Protein AF-A0A4V6A5L9-F1 (afdb_monomer_lite)

Radius of gyration: 19.54 Å; chains: 1; bounding box: 40×22×73 Å

Organism: Populus alba (NCBI:txid43335)

Foldseek 3Di:
DDDDDDDDDDDDPPPPDPVVVVLVVVQVVLLVQLVVCVVVVVLVVLVVSVVVCVVVVRDDALRSQLSNLVSCLVVVVLVVLVVVVVVCVVPCSCVNPSNVVSNVVSCVSVVNPVVPD

InterPro domains:
  IPR011990 Tetratricopeptide-like helical domain superfamily [G3DSA:1.25.40.10] (25-117)
  IPR046960 Pentatricope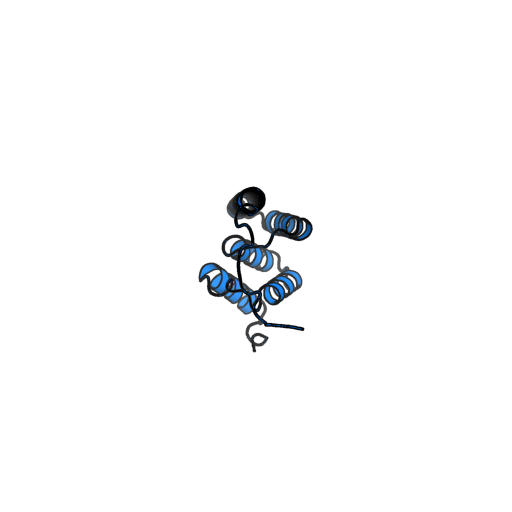ptide repeat-containing protein At4g14850-like, plant [PTHR47926] (28-116)

Secondary structure (DSSP, 8-state):
------------GGGSHHHHHHHHHHHHHHHHHHHHHHHTT-HHHHHHHHHHHHHTT----TTTHHHHHHHHHHHT-HHHHHHHHHHHTTSTTTTSHHHHHHHHHHHHHHTTTTT--

Sequence (117 aa):
MDVLSLKTQSEDPSLAPEQTNIKTDRKRNWNAIMKSHAKLKNDHAILSKYTQMESLGIAQDKTTLPLIFKACTRLNAVERGKKIRSGIEGANLIEDVRVGTALVVFCCKYGLLEEAN

Structure (mmCIF, N/CA/C/O backbone):
data_AF-A0A4V6A5L9-F1
#
_entry.id   AF-A0A4V6A5L9-F1
#
loop_
_atom_site.group_PDB
_atom_site.id
_atom_site.type_symbol
_atom_site.label_atom_id
_atom_site.label_alt_id
_atom_site.label_comp_id
_atom_site.label_asym_id
_atom_site.label_entity_id
_atom_site.label_seq_id
_atom_site.pdbx_PDB_ins_code
_atom_site.Cartn_x
_atom_site.Cartn_y
_atom_site.Cartn_z
_atom_site.occupancy
_atom_site.B_iso_or_equiv
_atom_site.auth_seq_id
_atom_site.auth_comp_id
_atom_site.auth_asym_id
_atom_site.auth_atom_id
_atom_site.pdbx_PDB_model_num
ATOM 1 N N . MET A 1 1 ? 10.158 5.632 -60.49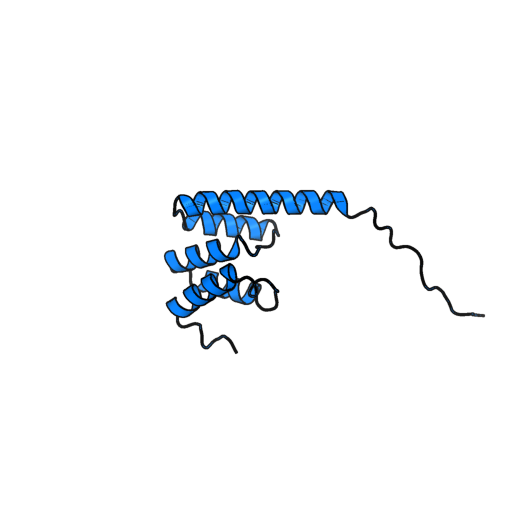8 1.00 36.06 1 MET A N 1
ATOM 2 C CA . MET A 1 1 ? 8.704 5.562 -60.264 1.00 36.06 1 MET A CA 1
ATOM 3 C C . MET A 1 1 ? 8.415 4.214 -59.640 1.00 36.06 1 MET A C 1
ATOM 5 O O . MET A 1 1 ? 8.977 3.221 -60.081 1.00 36.06 1 MET A O 1
ATOM 9 N N . ASP A 1 2 ? 7.675 4.267 -58.544 1.00 41.84 2 ASP A N 1
ATOM 10 C CA . ASP A 1 2 ? 7.599 3.334 -57.423 1.00 41.84 2 ASP A CA 1
ATOM 11 C C . ASP A 1 2 ? 7.133 1.905 -57.708 1.00 41.84 2 ASP A C 1
ATOM 13 O O . ASP A 1 2 ? 6.240 1.671 -58.518 1.00 41.84 2 ASP A O 1
ATOM 17 N N . VAL A 1 3 ? 7.635 0.980 -56.882 1.00 32.91 3 VAL A N 1
ATOM 18 C CA . VAL A 1 3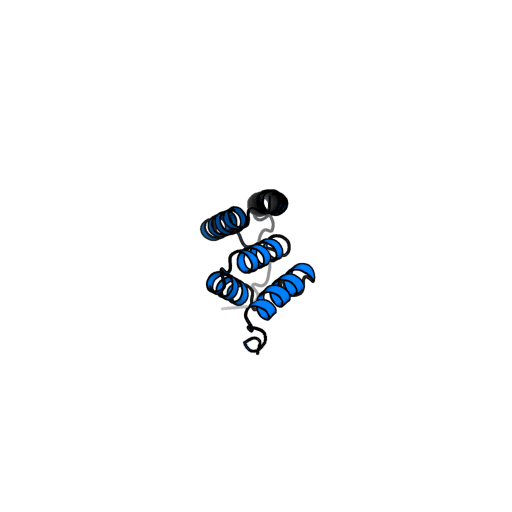 ? 6.862 -0.170 -56.400 1.00 32.91 3 VAL A CA 1
ATOM 19 C C . VAL A 1 3 ? 7.033 -0.312 -54.884 1.00 32.91 3 VAL A C 1
ATOM 21 O O . VAL A 1 3 ? 8.128 -0.4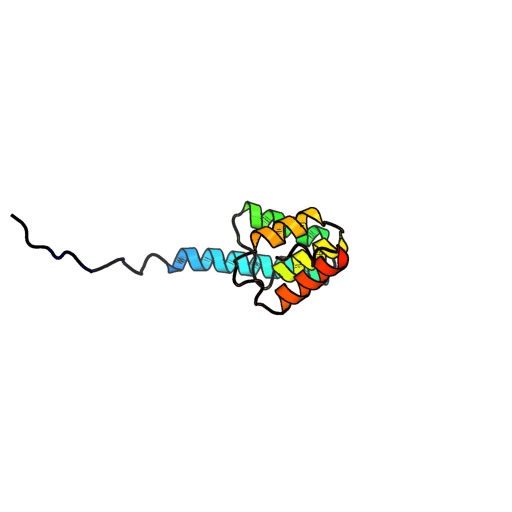71 -54.353 1.00 32.91 3 VAL A O 1
ATOM 24 N N . LEU A 1 4 ? 5.897 -0.220 -54.201 1.00 41.84 4 LEU A N 1
ATOM 25 C CA . LEU A 1 4 ? 5.655 -0.493 -52.789 1.00 41.84 4 LEU A CA 1
ATOM 26 C C . LEU A 1 4 ? 6.208 -1.860 -52.344 1.00 41.84 4 LEU A C 1
ATOM 28 O O . LEU A 1 4 ? 5.795 -2.882 -52.888 1.00 41.84 4 LEU A O 1
ATOM 32 N N . SER A 1 5 ? 7.042 -1.885 -51.298 1.00 40.16 5 SER A N 1
ATOM 33 C CA . SER A 1 5 ? 7.001 -2.851 -50.173 1.00 40.16 5 SER A CA 1
ATOM 34 C C . SER A 1 5 ? 8.284 -2.774 -49.344 1.00 40.16 5 SER A C 1
ATOM 36 O O . SER A 1 5 ? 9.183 -3.596 -49.480 1.00 40.16 5 SER A O 1
ATOM 38 N N . LEU A 1 6 ? 8.357 -1.811 -48.428 1.00 33.25 6 LEU A N 1
ATOM 39 C CA . LEU A 1 6 ? 9.228 -1.935 -47.261 1.00 33.25 6 LEU A CA 1
ATOM 40 C C . LEU A 1 6 ? 8.351 -2.342 -46.084 1.00 33.25 6 LEU A C 1
ATOM 42 O O . LEU A 1 6 ? 7.818 -1.509 -45.355 1.00 33.25 6 LEU A O 1
ATOM 46 N N . LYS A 1 7 ? 8.177 -3.655 -45.927 1.00 40.09 7 LYS A N 1
ATOM 47 C CA . LYS A 1 7 ? 7.813 -4.241 -44.643 1.00 40.09 7 LYS A CA 1
ATOM 48 C C . LYS A 1 7 ? 8.909 -5.220 -44.233 1.00 40.09 7 LYS A C 1
ATOM 50 O O . LYS A 1 7 ? 9.214 -6.154 -44.968 1.00 40.09 7 LYS A O 1
ATOM 55 N N . THR A 1 8 ? 9.392 -4.973 -43.014 1.00 41.50 8 THR A N 1
ATOM 56 C CA . THR A 1 8 ? 10.036 -5.883 -42.048 1.00 41.50 8 THR A CA 1
ATOM 57 C C . THR A 1 8 ? 11.454 -6.393 -42.313 1.00 41.50 8 THR A C 1
ATOM 59 O O . THR A 1 8 ? 11.666 -7.230 -43.176 1.00 41.50 8 THR A O 1
ATOM 62 N N . GLN A 1 9 ? 12.396 -5.882 -41.503 1.00 35.62 9 GLN A N 1
ATOM 63 C CA . GLN A 1 9 ? 13.313 -6.551 -40.544 1.00 35.62 9 GLN A CA 1
ATOM 64 C C . GLN A 1 9 ? 14.339 -5.452 -40.156 1.00 35.62 9 GLN A C 1
ATOM 66 O O . GLN A 1 9 ? 14.880 -4.821 -41.051 1.00 35.62 9 GLN A O 1
ATOM 71 N N . SER A 1 10 ? 14.654 -5.060 -38.923 1.00 36.84 10 SER A N 1
ATOM 72 C CA . SER A 1 10 ? 14.702 -5.727 -37.624 1.00 36.84 10 SER A CA 1
ATOM 73 C C . SER A 1 10 ? 14.823 -4.644 -36.533 1.00 36.84 10 SER A C 1
ATOM 75 O O . SER A 1 10 ? 15.823 -3.926 -36.502 1.00 36.84 10 SER A O 1
ATOM 77 N N . GLU A 1 11 ? 13.849 -4.513 -35.631 1.00 42.12 11 GLU A N 1
ATOM 78 C CA . GLU A 1 11 ? 14.128 -3.885 -34.333 1.00 42.12 11 GLU A CA 1
ATOM 79 C C . GLU A 1 11 ? 14.950 -4.894 -33.528 1.00 42.12 11 GLU A C 1
ATOM 81 O O . GLU A 1 11 ? 14.502 -6.012 -33.280 1.00 42.12 11 GLU A O 1
ATOM 86 N N . ASP A 1 12 ? 16.193 -4.529 -33.227 1.00 39.66 12 ASP A N 1
ATOM 87 C CA . ASP A 1 12 ? 17.167 -5.368 -32.536 1.00 39.66 12 ASP A CA 1
ATOM 88 C C . ASP A 1 12 ? 16.713 -5.633 -31.080 1.00 39.66 12 ASP A C 1
ATOM 90 O O . ASP A 1 12 ? 16.629 -4.694 -30.280 1.00 39.66 12 ASP A O 1
ATOM 94 N N . PRO A 1 13 ? 16.410 -6.888 -30.693 1.00 48.22 13 PRO A N 1
ATOM 95 C CA . PRO A 1 13 ? 15.925 -7.222 -29.354 1.00 48.22 13 PRO A CA 1
ATOM 96 C C . PRO A 1 13 ? 17.015 -7.201 -28.261 1.00 48.22 13 PRO A C 1
ATOM 98 O O . PRO A 1 13 ? 16.750 -7.607 -27.127 1.00 48.22 13 PRO A O 1
ATOM 101 N N . SER A 1 14 ? 18.235 -6.731 -28.547 1.00 47.09 14 SER A N 1
ATOM 102 C CA . SER A 1 14 ? 19.364 -6.786 -27.605 1.00 47.09 14 SER A CA 1
ATOM 103 C C . SER A 1 14 ? 19.477 -5.622 -26.604 1.00 47.09 14 SER A C 1
ATOM 105 O O . SER A 1 14 ? 20.218 -5.747 -25.630 1.00 47.09 14 SER A O 1
ATOM 107 N N . LEU A 1 15 ? 18.719 -4.522 -26.739 1.00 46.78 15 LEU A N 1
ATOM 108 C CA . LEU A 1 15 ? 18.855 -3.352 -25.841 1.00 46.78 15 LEU A CA 1
ATOM 109 C C . LEU A 1 15 ? 18.095 -3.443 -24.495 1.00 46.78 15 LEU A C 1
ATOM 111 O O . LEU A 1 15 ? 18.110 -2.495 -23.707 1.00 46.78 15 LEU A O 1
ATOM 115 N N . ALA A 1 16 ? 17.417 -4.558 -24.209 1.00 50.88 16 ALA A N 1
ATOM 116 C CA . ALA A 1 16 ? 16.491 -4.673 -23.078 1.00 50.88 16 ALA A CA 1
ATOM 117 C C . ALA A 1 16 ? 17.039 -5.201 -21.724 1.00 50.88 16 ALA A C 1
ATOM 119 O O . ALA A 1 16 ? 16.465 -4.808 -20.709 1.00 50.88 16 ALA A O 1
ATOM 120 N N . PRO A 1 17 ? 18.088 -6.045 -21.604 1.00 48.28 17 PRO A N 1
ATOM 121 C CA . PRO A 1 17 ? 18.285 -6.812 -20.365 1.00 48.28 17 PRO A CA 1
ATOM 122 C C . PRO A 1 17 ? 18.891 -6.023 -19.189 1.00 48.28 17 PRO A C 1
ATOM 124 O O . PRO A 1 17 ? 18.566 -6.298 -18.031 1.00 48.28 17 PRO A O 1
ATOM 127 N N . GLU A 1 18 ? 19.739 -5.022 -19.436 1.00 43.25 18 GLU A N 1
ATOM 128 C CA . GLU A 1 18 ? 20.502 -4.374 -18.355 1.00 43.25 18 GLU A CA 1
ATOM 129 C C . GLU A 1 18 ? 19.663 -3.350 -17.566 1.00 43.25 18 GLU A C 1
ATOM 131 O O . GLU A 1 18 ? 19.664 -3.325 -16.331 1.00 43.25 18 GLU A O 1
ATOM 136 N N . GLN A 1 19 ? 18.835 -2.562 -18.260 1.00 48.09 19 GLN A N 1
ATOM 137 C CA . GLN A 1 19 ? 17.955 -1.574 -17.623 1.00 48.09 19 GLN A CA 1
ATOM 138 C C . GLN A 1 19 ? 16.767 -2.222 -16.893 1.00 48.09 19 GLN A C 1
ATOM 140 O O . GLN A 1 19 ? 16.310 -1.705 -15.863 1.00 48.09 19 GLN A O 1
ATOM 145 N N . THR A 1 20 ? 16.265 -3.359 -17.393 1.00 56.19 20 THR A N 1
ATOM 146 C CA . THR A 1 20 ? 15.179 -4.114 -16.750 1.00 56.19 20 THR A CA 1
ATOM 147 C C . THR A 1 20 ? 15.629 -4.756 -15.448 1.00 56.19 20 THR A C 1
ATOM 149 O O . THR A 1 20 ? 14.858 -4.758 -14.484 1.00 56.19 20 THR A O 1
ATOM 152 N N . ASN A 1 21 ? 16.874 -5.239 -15.378 1.00 60.47 21 ASN A N 1
ATOM 153 C CA . ASN A 1 21 ? 17.400 -5.880 -14.176 1.00 60.47 21 ASN A CA 1
ATOM 154 C C . ASN A 1 21 ? 17.578 -4.854 -13.044 1.00 60.47 21 ASN A C 1
ATOM 156 O O . ASN A 1 21 ? 17.021 -5.019 -11.962 1.00 60.47 21 ASN A O 1
ATOM 160 N N . ILE A 1 22 ? 18.177 -3.693 -13.343 1.00 65.00 22 ILE A N 1
ATOM 161 C CA . ILE A 1 22 ? 18.384 -2.612 -12.363 1.00 65.00 22 ILE A CA 1
ATOM 162 C C . ILE A 1 22 ? 17.057 -2.059 -11.811 1.00 65.00 22 ILE A C 1
ATOM 164 O O . ILE A 1 22 ? 16.943 -1.746 -10.622 1.00 65.00 22 ILE A O 1
ATOM 168 N N . LYS A 1 23 ? 16.026 -1.885 -12.651 1.00 65.50 23 LYS A N 1
ATOM 169 C CA . LYS A 1 23 ? 14.702 -1.425 -12.182 1.00 65.50 23 LYS A CA 1
ATOM 170 C C . LYS A 1 23 ? 14.005 -2.489 -11.327 1.00 65.50 23 LYS A C 1
ATOM 172 O O . LYS A 1 23 ? 13.403 -2.148 -10.307 1.00 65.50 23 LYS A O 1
ATOM 177 N N . THR A 1 24 ? 14.119 -3.759 -11.708 1.00 70.19 24 THR A N 1
ATOM 178 C CA . THR A 1 24 ? 13.519 -4.890 -10.985 1.00 70.19 24 THR A CA 1
ATOM 179 C C . THR A 1 24 ? 14.185 -5.112 -9.626 1.00 70.19 24 THR A C 1
ATOM 181 O O . THR A 1 24 ? 13.483 -5.274 -8.626 1.00 70.19 24 THR A O 1
ATOM 184 N N . ASP A 1 25 ? 15.513 -5.019 -9.550 1.00 75.75 25 ASP A N 1
ATOM 185 C CA . ASP A 1 25 ? 16.264 -5.134 -8.297 1.00 75.75 25 ASP A CA 1
ATOM 186 C C . ASP A 1 25 ? 15.949 -3.982 -7.344 1.00 75.75 25 ASP A C 1
ATOM 188 O O . ASP A 1 25 ? 15.662 -4.201 -6.164 1.00 75.75 25 ASP A O 1
ATOM 192 N N . ARG A 1 26 ? 15.880 -2.747 -7.865 1.00 79.31 26 ARG A N 1
ATOM 193 C CA . ARG A 1 26 ? 15.443 -1.590 -7.071 1.00 79.31 26 ARG A CA 1
ATOM 194 C C . ARG A 1 26 ? 14.048 -1.810 -6.494 1.00 79.31 26 ARG A C 1
ATOM 196 O O . ARG A 1 26 ? 13.847 -1.607 -5.299 1.00 79.31 26 ARG A O 1
ATOM 203 N N . LYS A 1 27 ? 13.099 -2.276 -7.305 1.00 81.06 27 LYS A N 1
ATOM 204 C CA . LYS A 1 27 ? 11.727 -2.572 -6.869 1.00 81.06 27 LYS A CA 1
ATOM 205 C C . LYS A 1 27 ? 11.677 -3.659 -5.790 1.00 81.06 27 LYS A C 1
ATOM 207 O O . LYS A 1 27 ? 11.030 -3.472 -4.763 1.00 81.06 27 LYS A O 1
ATOM 212 N N . ARG A 1 28 ? 12.421 -4.758 -5.956 1.00 82.56 28 ARG A N 1
ATOM 213 C CA . ARG A 1 28 ? 12.519 -5.827 -4.945 1.00 82.56 28 ARG A CA 1
ATOM 214 C C . ARG A 1 28 ? 13.067 -5.303 -3.612 1.00 82.56 28 ARG A C 1
ATOM 216 O O . ARG A 1 28 ? 12.535 -5.664 -2.560 1.00 82.56 28 ARG A O 1
ATOM 223 N N . ASN A 1 29 ? 14.065 -4.421 -3.654 1.00 88.12 29 ASN A N 1
ATOM 224 C CA . ASN A 1 29 ? 14.642 -3.802 -2.459 1.00 88.12 29 ASN A CA 1
ATOM 225 C C . ASN A 1 29 ? 13.619 -2.931 -1.718 1.00 88.12 29 ASN A C 1
ATOM 227 O O . ASN A 1 29 ? 13.467 -3.063 -0.503 1.00 88.12 29 ASN A O 1
ATOM 231 N N . TRP A 1 30 ? 12.848 -2.112 -2.436 1.00 90.38 30 TRP A N 1
ATOM 232 C CA . TRP A 1 30 ? 11.763 -1.327 -1.839 1.00 90.38 30 TRP A CA 1
ATOM 233 C C . TRP A 1 30 ? 10.712 -2.199 -1.158 1.00 90.38 30 TRP A C 1
ATOM 235 O O . TRP A 1 30 ? 10.324 -1.928 -0.021 1.00 90.38 30 TRP A O 1
ATOM 245 N N . ASN A 1 31 ? 10.317 -3.297 -1.801 1.00 90.56 31 ASN A N 1
ATOM 246 C CA . ASN A 1 31 ? 9.346 -4.229 -1.236 1.00 90.56 31 ASN A CA 1
ATOM 247 C C . ASN A 1 31 ? 9.865 -4.840 0.073 1.00 90.56 31 ASN A C 1
ATOM 249 O O . ASN A 1 31 ? 9.102 -4.995 1.027 1.00 90.56 31 ASN A O 1
ATOM 253 N N . ALA A 1 32 ? 11.158 -5.173 0.143 1.00 91.75 32 ALA A N 1
ATOM 254 C CA . ALA A 1 32 ? 11.784 -5.683 1.360 1.00 91.75 32 ALA A CA 1
ATOM 255 C C . ALA A 1 32 ? 11.798 -4.632 2.485 1.00 91.75 32 ALA A C 1
ATOM 257 O O . ALA A 1 32 ? 11.399 -4.942 3.610 1.00 91.75 32 ALA A O 1
ATOM 258 N N . ILE A 1 33 ? 12.173 -3.386 2.173 1.00 92.38 33 ILE A N 1
ATOM 259 C CA . ILE A 1 33 ? 12.192 -2.266 3.127 1.00 92.38 33 ILE A CA 1
ATOM 260 C C . ILE A 1 33 ? 10.782 -1.974 3.660 1.00 92.38 33 ILE A C 1
ATOM 262 O O . ILE A 1 33 ? 10.575 -1.858 4.865 1.00 92.38 33 ILE A O 1
ATOM 266 N N . MET A 1 34 ? 9.771 -1.900 2.794 1.00 92.69 34 MET A N 1
ATOM 267 C CA . MET A 1 34 ? 8.398 -1.634 3.239 1.00 92.69 34 MET A CA 1
ATOM 268 C C . MET A 1 34 ? 7.842 -2.781 4.087 1.00 92.69 34 MET A C 1
ATOM 270 O O . MET A 1 34 ? 7.167 -2.539 5.089 1.00 92.69 34 MET A O 1
ATOM 274 N N . LYS A 1 35 ? 8.157 -4.037 3.739 1.00 92.69 35 LYS A N 1
ATOM 275 C CA . LYS A 1 35 ? 7.773 -5.204 4.546 1.00 92.6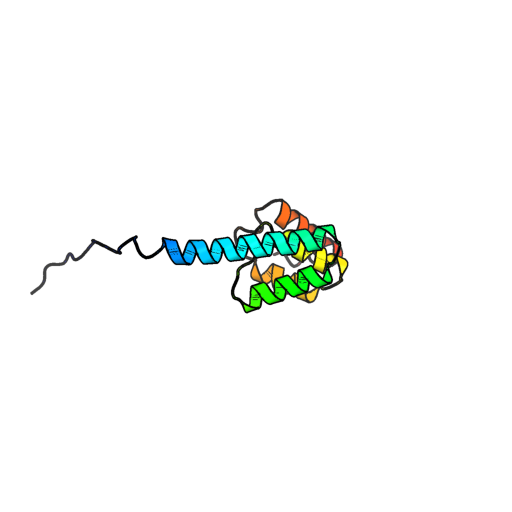9 35 LYS A CA 1
ATOM 276 C C . LYS A 1 35 ? 8.438 -5.200 5.921 1.00 92.69 35 LYS A C 1
ATOM 278 O O . LYS A 1 35 ? 7.786 -5.597 6.886 1.00 92.69 35 LYS A O 1
ATOM 283 N N . SER A 1 36 ? 9.697 -4.770 6.040 1.00 95.38 36 SER A N 1
ATOM 284 C CA . SER A 1 36 ? 10.363 -4.684 7.347 1.00 95.38 36 SER A CA 1
ATOM 285 C C . SER A 1 36 ? 9.680 -3.644 8.241 1.00 95.38 36 SER A C 1
ATOM 287 O O . SER A 1 36 ? 9.322 -3.961 9.374 1.00 95.38 36 SER A O 1
ATOM 289 N N . HIS A 1 37 ? 9.363 -2.460 7.709 1.00 95.19 37 HIS A N 1
ATOM 290 C CA . HIS A 1 37 ? 8.604 -1.444 8.442 1.00 95.19 37 HIS A CA 1
ATOM 291 C C . HIS A 1 37 ? 7.187 -1.905 8.805 1.00 95.19 37 HIS A C 1
ATOM 293 O O . HIS A 1 37 ? 6.723 -1.625 9.910 1.00 95.19 37 HIS A O 1
ATOM 299 N N . ALA A 1 38 ? 6.522 -2.674 7.937 1.00 92.38 38 ALA A N 1
ATOM 300 C CA . ALA A 1 38 ? 5.211 -3.251 8.230 1.00 92.38 38 ALA A CA 1
ATOM 301 C C . ALA A 1 38 ? 5.241 -4.229 9.413 1.00 92.38 38 ALA A C 1
ATOM 303 O O . ALA A 1 38 ? 4.338 -4.195 10.251 1.00 92.38 38 ALA A O 1
ATOM 304 N N . LYS A 1 39 ? 6.291 -5.056 9.532 1.00 94.00 39 LYS A N 1
ATOM 305 C CA . LYS A 1 39 ? 6.491 -5.936 10.700 1.00 94.00 39 LYS A CA 1
ATOM 306 C C . LYS A 1 39 ? 6.660 -5.137 11.993 1.00 94.00 39 LYS A C 1
ATOM 308 O O . LYS A 1 39 ? 6.151 -5.544 13.031 1.00 94.00 39 LYS A O 1
ATOM 313 N N . LEU A 1 40 ? 7.317 -3.983 11.906 1.00 94.75 40 LEU A N 1
ATOM 314 C CA . LEU A 1 40 ? 7.520 -3.058 13.023 1.00 94.75 40 LEU A CA 1
ATOM 315 C C . LEU A 1 40 ? 6.322 -2.123 13.271 1.00 94.75 40 LEU A C 1
ATOM 317 O O . LEU A 1 40 ? 6.411 -1.250 14.127 1.00 94.75 40 LEU A O 1
ATOM 321 N N . LYS A 1 41 ? 5.216 -2.274 12.521 1.00 93.38 41 LYS A N 1
ATOM 322 C CA . LYS A 1 41 ? 4.039 -1.383 12.556 1.00 93.38 41 LYS A CA 1
ATOM 323 C C . LYS A 1 41 ? 4.399 0.104 12.393 1.00 93.38 41 LYS A C 1
ATOM 325 O O . LYS A 1 41 ? 3.719 0.978 12.920 1.00 93.38 41 LYS A O 1
ATOM 330 N N . ASN A 1 42 ? 5.472 0.399 11.660 1.00 96.06 42 ASN A N 1
ATOM 331 C CA . ASN A 1 42 ? 5.923 1.765 11.426 1.00 96.06 42 ASN A CA 1
ATOM 332 C C . ASN A 1 42 ? 5.259 2.332 10.164 1.00 96.06 42 ASN A C 1
ATOM 334 O O . ASN A 1 42 ? 5.878 2.435 9.104 1.00 96.06 42 ASN A O 1
ATOM 338 N N . ASP A 1 43 ? 3.976 2.672 10.283 1.00 96.25 43 ASP A N 1
ATOM 339 C CA . ASP A 1 43 ? 3.156 3.132 9.159 1.00 96.25 43 ASP A CA 1
ATOM 340 C C . ASP A 1 43 ? 3.672 4.461 8.563 1.00 96.25 43 ASP A C 1
ATOM 342 O O . ASP A 1 43 ? 3.615 4.663 7.349 1.00 96.25 43 ASP A O 1
ATOM 346 N N . HIS A 1 44 ? 4.269 5.340 9.381 1.00 96.50 44 HIS A N 1
ATOM 347 C CA . HIS A 1 44 ? 4.877 6.591 8.907 1.00 96.50 44 HIS A CA 1
ATOM 348 C C . HIS A 1 44 ? 6.068 6.325 7.983 1.00 96.50 44 HIS A C 1
ATOM 350 O O . HIS A 1 44 ? 6.177 6.929 6.914 1.00 96.50 44 HIS A O 1
ATOM 356 N N . ALA A 1 45 ? 6.941 5.384 8.357 1.00 95.75 45 ALA A N 1
ATOM 357 C CA . ALA A 1 45 ? 8.059 4.990 7.511 1.00 95.75 45 ALA A CA 1
ATOM 358 C C . ALA A 1 45 ? 7.581 4.355 6.200 1.00 95.75 45 ALA A C 1
ATOM 360 O O . ALA A 1 45 ? 8.167 4.627 5.157 1.00 95.75 45 ALA A O 1
ATOM 361 N N . ILE A 1 46 ? 6.493 3.577 6.214 1.00 96.12 46 ILE A N 1
ATOM 362 C CA . ILE A 1 46 ? 5.903 3.018 4.987 1.00 96.12 46 ILE A CA 1
ATOM 363 C C . ILE A 1 46 ? 5.503 4.142 4.022 1.00 96.12 46 ILE A C 1
ATOM 365 O O . ILE A 1 46 ? 5.897 4.104 2.857 1.00 96.12 46 ILE A O 1
ATOM 369 N N . LEU A 1 47 ? 4.782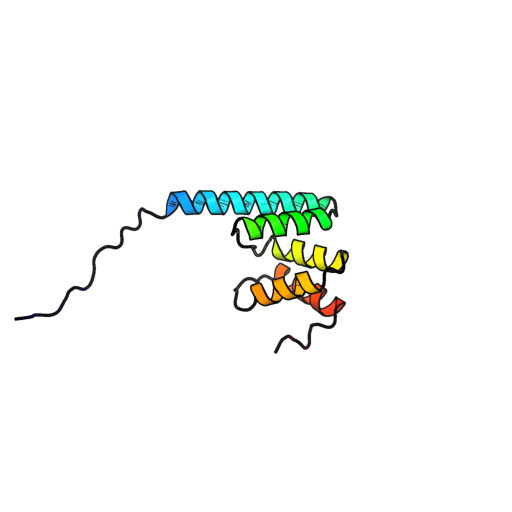 5.168 4.490 1.00 95.44 47 LEU A N 1
ATOM 370 C CA . LEU A 1 47 ? 4.373 6.291 3.633 1.00 95.44 47 LEU A CA 1
ATOM 371 C C . LEU A 1 47 ? 5.554 7.170 3.194 1.00 95.44 47 LEU A C 1
ATOM 373 O O . LEU A 1 47 ? 5.582 7.653 2.060 1.00 95.44 47 LEU A O 1
ATOM 377 N N . SER A 1 48 ? 6.556 7.350 4.057 1.00 95.50 48 SER A N 1
ATOM 378 C CA . SER A 1 48 ? 7.802 8.041 3.704 1.00 95.50 48 SER A CA 1
ATOM 379 C C . SER A 1 48 ? 8.548 7.307 2.585 1.00 95.50 48 SER A C 1
ATOM 381 O O . SER A 1 48 ? 8.917 7.914 1.580 1.00 95.50 48 SER A O 1
ATOM 383 N N . LYS A 1 49 ? 8.698 5.982 2.701 1.00 94.44 49 LYS A N 1
ATOM 384 C CA . LYS A 1 49 ? 9.364 5.155 1.687 1.00 94.44 49 LYS A CA 1
ATOM 385 C C . LYS A 1 49 ? 8.576 5.089 0.388 1.00 94.44 49 LYS A C 1
ATOM 387 O O . LYS A 1 49 ? 9.183 5.178 -0.671 1.00 94.44 49 LYS A O 1
ATOM 392 N N . TYR A 1 50 ? 7.249 5.047 0.459 1.00 93.38 50 TYR A N 1
ATOM 393 C CA . TYR A 1 50 ? 6.400 5.205 -0.719 1.00 93.38 50 TYR A CA 1
ATOM 394 C C . TYR A 1 50 ? 6.655 6.538 -1.442 1.00 93.38 50 TYR A C 1
ATOM 396 O O . TYR A 1 50 ? 6.897 6.545 -2.642 1.00 93.38 50 TYR A O 1
ATOM 404 N N . THR A 1 51 ? 6.716 7.650 -0.704 1.00 93.12 51 THR A N 1
ATOM 405 C CA . THR A 1 51 ? 7.002 8.977 -1.285 1.00 93.12 51 THR A CA 1
ATOM 406 C C . THR A 1 51 ? 8.370 9.003 -1.977 1.00 93.12 51 THR A C 1
ATOM 408 O O . THR A 1 51 ? 8.532 9.601 -3.036 1.00 93.12 51 THR A O 1
ATOM 411 N N . GLN A 1 52 ? 9.359 8.318 -1.394 1.00 92.62 52 GLN A N 1
ATOM 412 C CA . GLN A 1 52 ? 10.690 8.175 -1.980 1.00 92.62 52 GLN A CA 1
ATOM 413 C C . GLN A 1 52 ? 10.688 7.283 -3.235 1.00 92.62 52 GLN A C 1
ATOM 415 O O . GLN A 1 52 ? 11.443 7.540 -4.166 1.00 92.62 52 GLN A O 1
ATOM 420 N N . MET A 1 53 ? 9.845 6.248 -3.295 1.00 90.19 53 MET A N 1
ATOM 421 C CA . MET A 1 53 ? 9.657 5.463 -4.522 1.00 90.19 53 MET A CA 1
ATOM 422 C C . MET A 1 53 ? 9.055 6.314 -5.639 1.00 90.19 53 MET A C 1
ATOM 424 O O . MET A 1 53 ? 9.561 6.282 -6.760 1.00 90.19 53 MET A O 1
ATOM 428 N N . GLU A 1 54 ? 8.014 7.092 -5.325 1.00 89.31 54 GLU A N 1
ATOM 429 C CA . GLU A 1 54 ? 7.360 7.988 -6.284 1.00 89.31 54 GLU A CA 1
ATOM 430 C C . GLU A 1 54 ? 8.340 9.021 -6.849 1.00 89.31 54 GLU A C 1
ATOM 432 O O . GLU A 1 54 ? 8.407 9.192 -8.064 1.00 89.31 54 GLU A O 1
ATOM 437 N N . SER A 1 55 ? 9.153 9.662 -5.999 1.00 90.50 55 SER A N 1
ATOM 438 C CA . SER A 1 55 ? 10.121 10.674 -6.450 1.00 90.50 55 SER A CA 1
ATOM 439 C C . SER A 1 55 ? 11.234 10.106 -7.335 1.00 90.50 55 SER A C 1
ATOM 441 O O . SER A 1 55 ? 11.812 10.830 -8.141 1.00 90.50 55 SER A O 1
ATOM 443 N N . LEU A 1 56 ? 11.519 8.808 -7.216 1.00 88.56 56 LEU A N 1
ATOM 444 C CA . LEU A 1 56 ? 12.475 8.088 -8.058 1.00 88.56 56 LEU A CA 1
ATOM 445 C C . LEU A 1 56 ? 11.837 7.508 -9.334 1.00 88.56 56 LEU A C 1
ATOM 447 O O . LEU A 1 56 ? 12.514 6.796 -10.079 1.00 88.56 56 LEU A O 1
ATOM 451 N N . GLY A 1 57 ? 10.545 7.759 -9.577 1.00 87.56 57 GLY A N 1
ATOM 452 C CA . GLY A 1 57 ? 9.808 7.204 -10.715 1.00 87.56 57 GLY A CA 1
ATOM 453 C C . GLY A 1 57 ? 9.637 5.683 -10.648 1.00 87.56 57 GLY A C 1
ATOM 454 O O . GLY A 1 57 ? 9.470 5.024 -11.676 1.00 87.56 57 GLY A O 1
ATOM 455 N N . ILE A 1 58 ? 9.725 5.093 -9.453 1.00 86.94 58 ILE A N 1
ATOM 456 C CA . ILE A 1 58 ? 9.598 3.649 -9.255 1.00 86.94 58 ILE A CA 1
ATOM 457 C C . ILE A 1 58 ? 8.130 3.324 -8.989 1.00 86.94 58 ILE A C 1
ATOM 459 O O . ILE A 1 58 ? 7.587 3.640 -7.932 1.00 86.94 58 ILE A O 1
ATOM 463 N N . ALA A 1 59 ? 7.497 2.646 -9.945 1.00 85.25 59 ALA A N 1
ATOM 464 C CA . ALA A 1 59 ? 6.101 2.248 -9.831 1.00 85.25 59 ALA A CA 1
ATOM 465 C C . ALA A 1 59 ? 5.876 1.222 -8.708 1.00 85.25 59 ALA A C 1
ATOM 467 O O . ALA A 1 59 ? 6.599 0.226 -8.576 1.00 85.25 59 ALA A O 1
ATOM 468 N N . GLN A 1 60 ? 4.809 1.449 -7.947 1.00 87.69 60 GLN A N 1
ATOM 469 C CA . GLN A 1 60 ? 4.272 0.510 -6.968 1.00 87.69 60 GLN A CA 1
ATOM 470 C C . GLN A 1 60 ? 3.785 -0.800 -7.609 1.00 87.69 60 GLN A C 1
ATOM 472 O O . GLN A 1 60 ? 3.603 -0.902 -8.824 1.00 87.69 60 GLN A O 1
ATOM 477 N N . ASP A 1 61 ? 3.599 -1.835 -6.792 1.00 89.31 61 ASP A N 1
ATOM 478 C CA . ASP A 1 61 ? 3.133 -3.140 -7.246 1.00 89.31 61 ASP A CA 1
ATOM 479 C C . ASP A 1 61 ? 2.136 -3.795 -6.303 1.00 89.31 61 ASP A C 1
ATOM 481 O O . ASP A 1 61 ? 1.768 -3.268 -5.253 1.00 89.31 61 ASP A O 1
ATOM 485 N N . LYS A 1 62 ? 1.730 -5.003 -6.693 1.00 90.88 62 LYS A N 1
ATOM 486 C CA . LYS A 1 62 ? 0.791 -5.860 -5.973 1.00 90.88 62 LYS A CA 1
ATOM 487 C C . LYS A 1 62 ? 1.236 -6.198 -4.542 1.00 90.88 62 LYS A C 1
ATOM 489 O O . LYS A 1 62 ? 0.429 -6.645 -3.733 1.00 90.88 62 LYS A O 1
ATOM 494 N N . THR A 1 63 ? 2.511 -6.003 -4.206 1.00 90.69 63 THR A N 1
ATOM 495 C CA . THR A 1 63 ? 3.066 -6.253 -2.872 1.00 90.69 63 THR A CA 1
ATOM 496 C C . THR A 1 63 ? 3.240 -4.986 -2.038 1.00 90.69 63 THR A C 1
ATOM 498 O O . THR A 1 63 ? 3.108 -5.072 -0.817 1.00 90.69 63 THR A O 1
ATOM 501 N N . THR A 1 64 ? 3.495 -3.827 -2.653 1.00 92.75 64 THR A N 1
ATOM 502 C CA . THR A 1 64 ? 3.616 -2.548 -1.933 1.00 92.75 64 THR A CA 1
ATOM 503 C C . THR A 1 64 ? 2.265 -1.908 -1.664 1.00 92.75 64 THR A C 1
ATOM 505 O O . THR A 1 64 ? 2.038 -1.434 -0.552 1.00 92.75 64 THR A O 1
ATOM 508 N N . LEU A 1 65 ? 1.340 -1.961 -2.624 1.00 94.38 65 LEU A N 1
ATOM 509 C CA . LEU A 1 65 ? 0.011 -1.354 -2.516 1.00 94.38 65 LEU A CA 1
ATOM 510 C C . LEU A 1 65 ? -0.759 -1.763 -1.252 1.00 94.38 65 LEU A C 1
ATOM 512 O O . LEU A 1 65 ? -1.249 -0.874 -0.551 1.00 94.38 65 LEU A O 1
ATOM 516 N N . PRO A 1 66 ? -0.821 -3.055 -0.864 1.00 96.00 66 PRO A N 1
ATOM 517 C CA . PRO A 1 66 ? -1.517 -3.440 0.360 1.00 96.00 66 PRO A CA 1
ATOM 518 C C . PRO A 1 66 ? -0.890 -2.836 1.621 1.00 96.00 66 PRO A C 1
ATOM 520 O O . PRO A 1 66 ? -1.597 -2.570 2.590 1.00 96.00 66 PRO A O 1
ATOM 523 N N . LEU A 1 67 ? 0.432 -2.628 1.635 1.00 96.44 67 LEU A N 1
ATOM 524 C CA . LEU A 1 67 ? 1.126 -2.001 2.763 1.00 96.44 67 LEU A CA 1
ATOM 525 C C . LEU A 1 67 ? 0.798 -0.511 2.835 1.00 96.44 67 LEU A C 1
ATOM 527 O O . LEU A 1 67 ? 0.523 0.001 3.917 1.00 96.44 67 LEU A O 1
ATOM 531 N N . ILE A 1 68 ? 0.776 0.157 1.682 1.00 96.38 68 ILE A N 1
ATOM 532 C CA . ILE A 1 68 ? 0.482 1.586 1.579 1.00 96.38 68 ILE A CA 1
ATOM 533 C C . ILE A 1 68 ? -0.963 1.864 2.008 1.00 96.38 68 ILE A C 1
ATOM 535 O O . ILE A 1 68 ? -1.175 2.696 2.886 1.00 96.38 68 ILE A O 1
ATOM 539 N N . PHE A 1 69 ? -1.953 1.129 1.485 1.00 96.62 69 PHE A N 1
ATOM 540 C CA . PHE A 1 69 ? -3.357 1.320 1.876 1.00 96.62 69 PHE A CA 1
ATOM 541 C C . PHE A 1 69 ? -3.595 1.049 3.362 1.00 96.62 69 PHE A C 1
ATOM 543 O O . PHE A 1 69 ? -4.315 1.805 4.020 1.00 96.62 69 PHE A O 1
ATOM 550 N N . LYS A 1 70 ? -2.954 0.019 3.930 1.00 95.81 70 LYS A N 1
ATOM 551 C CA . LYS A 1 70 ? -3.012 -0.244 5.377 1.00 95.81 70 LYS A CA 1
ATOM 552 C C . LYS A 1 70 ? -2.423 0.912 6.185 1.00 95.81 70 LYS A C 1
ATOM 554 O O . LYS A 1 70 ? -3.050 1.330 7.156 1.00 95.81 70 LYS A O 1
ATOM 559 N N . ALA A 1 71 ? -1.273 1.448 5.778 1.00 96.69 71 ALA A N 1
ATOM 560 C CA . ALA A 1 71 ? -0.657 2.596 6.438 1.00 96.69 71 ALA A CA 1
ATOM 561 C C . ALA A 1 71 ? -1.542 3.851 6.337 1.00 96.69 71 ALA A C 1
ATOM 563 O O . ALA A 1 71 ? -1.790 4.497 7.353 1.00 96.69 71 ALA A O 1
ATOM 564 N N . CYS A 1 72 ? -2.108 4.147 5.159 1.00 97.00 72 CYS A N 1
ATOM 565 C CA . CYS A 1 72 ? -3.061 5.249 4.984 1.00 97.00 72 CYS A CA 1
ATOM 566 C C . CYS A 1 72 ? -4.281 5.099 5.901 1.00 97.00 72 CYS A C 1
ATOM 568 O O . CYS A 1 72 ? -4.668 6.048 6.577 1.00 97.00 72 CYS A O 1
ATOM 570 N N . THR A 1 73 ? -4.839 3.888 5.974 1.00 95.94 73 THR A N 1
ATOM 571 C CA . THR A 1 73 ? -5.972 3.555 6.848 1.00 95.94 73 THR A CA 1
ATOM 572 C C . THR A 1 73 ? -5.620 3.787 8.318 1.00 95.94 73 THR A C 1
ATOM 574 O O . THR A 1 73 ? -6.410 4.360 9.060 1.00 95.94 73 THR A O 1
ATOM 577 N N . ARG A 1 74 ? -4.442 3.356 8.779 1.00 95.56 74 ARG A N 1
ATOM 578 C CA . ARG A 1 74 ? -4.040 3.478 10.192 1.00 95.56 74 ARG A CA 1
ATOM 579 C C . ARG A 1 74 ? -3.683 4.901 10.601 1.00 95.56 74 ARG A C 1
ATOM 581 O O . ARG A 1 74 ? -3.984 5.291 11.722 1.00 95.56 74 ARG A O 1
ATOM 588 N N . LEU A 1 75 ? -3.095 5.669 9.690 1.00 96.44 75 LEU A N 1
ATOM 589 C CA . LEU A 1 75 ? -2.684 7.054 9.927 1.00 96.44 75 LEU A CA 1
ATOM 590 C C . LEU A 1 75 ? -3.764 8.086 9.588 1.00 96.44 75 LEU A C 1
ATOM 592 O O . LEU A 1 75 ? -3.511 9.280 9.695 1.00 96.44 75 LEU A O 1
ATOM 596 N N . ASN A 1 76 ? -4.951 7.649 9.160 1.00 95.69 76 ASN A N 1
ATOM 597 C CA . ASN A 1 76 ? -6.005 8.534 8.659 1.00 95.69 76 ASN A CA 1
ATOM 598 C C . ASN A 1 76 ? -5.546 9.457 7.514 1.00 95.69 76 ASN A C 1
ATOM 600 O O . ASN A 1 76 ? -6.032 10.574 7.366 1.00 95.69 76 ASN A O 1
ATOM 604 N N . ALA A 1 77 ? -4.643 8.970 6.661 1.00 95.31 77 ALA A N 1
ATOM 605 C CA . ALA A 1 77 ? -4.149 9.695 5.492 1.00 95.31 77 ALA A CA 1
ATOM 606 C C . ALA A 1 77 ? -5.086 9.500 4.282 1.00 95.31 77 ALA A C 1
ATOM 608 O O . ALA A 1 77 ? -4.703 8.905 3.271 1.00 95.31 77 ALA A O 1
ATOM 609 N N . VAL A 1 78 ? -6.331 9.972 4.407 1.00 95.44 78 VAL A N 1
ATOM 610 C CA . VAL A 1 78 ? -7.421 9.729 3.440 1.00 95.44 78 VAL A CA 1
ATOM 611 C C . VAL A 1 78 ? -7.094 10.284 2.057 1.00 95.44 78 VAL A C 1
ATOM 613 O O . VAL A 1 78 ? -7.089 9.530 1.089 1.00 95.44 78 VAL A O 1
ATOM 616 N N . GLU A 1 79 ? -6.720 11.561 1.972 1.00 94.44 79 GLU A N 1
ATOM 617 C CA . GLU A 1 79 ? -6.408 12.229 0.698 1.00 94.44 79 GLU A CA 1
ATOM 618 C C . GLU A 1 79 ? -5.274 11.542 -0.063 1.00 94.44 79 GLU A C 1
ATOM 620 O O . GLU A 1 79 ? -5.317 11.370 -1.282 1.00 94.44 79 GLU A O 1
ATOM 625 N N . ARG A 1 80 ? -4.268 11.057 0.671 1.00 93.81 80 ARG A N 1
ATOM 626 C CA . ARG A 1 80 ? -3.173 10.288 0.078 1.00 93.81 80 ARG A CA 1
ATOM 627 C C . ARG A 1 80 ? -3.676 8.956 -0.476 1.00 93.81 80 ARG A C 1
ATOM 629 O O . ARG A 1 80 ? -3.317 8.599 -1.592 1.00 93.81 80 ARG A O 1
ATOM 636 N N . GLY A 1 81 ? -4.514 8.238 0.272 1.00 93.94 81 GLY A N 1
ATOM 637 C CA . GLY A 1 81 ? -5.127 6.992 -0.192 1.00 93.94 81 GLY A CA 1
ATOM 638 C C . GLY A 1 81 ? -6.036 7.178 -1.413 1.00 93.94 81 GLY A C 1
ATOM 639 O O . GLY A 1 81 ? -5.963 6.366 -2.332 1.00 93.94 81 GLY A O 1
ATOM 640 N N . LYS A 1 82 ? -6.808 8.272 -1.474 1.00 94.38 82 LYS A N 1
ATOM 641 C CA . LYS A 1 82 ? -7.610 8.649 -2.651 1.00 94.38 82 LYS A CA 1
ATOM 642 C C . LYS A 1 82 ? -6.732 8.868 -3.882 1.00 94.38 82 LYS A C 1
ATOM 644 O O . LYS A 1 82 ? -6.953 8.234 -4.906 1.00 94.38 82 LYS A O 1
ATOM 649 N N . LYS A 1 83 ? -5.665 9.667 -3.754 1.00 92.94 83 LYS A N 1
ATOM 650 C CA . LYS A 1 83 ? -4.710 9.902 -4.849 1.00 92.94 83 LYS A CA 1
ATOM 651 C C . LYS A 1 83 ? -4.085 8.603 -5.368 1.00 92.94 83 LYS A C 1
ATOM 653 O O . LYS A 1 83 ? -3.940 8.432 -6.574 1.00 92.94 83 LYS A O 1
ATOM 658 N N . ILE A 1 84 ? -3.722 7.688 -4.466 1.00 92.19 84 ILE A N 1
ATOM 659 C CA . ILE A 1 84 ? -3.165 6.381 -4.840 1.00 92.19 84 ILE A CA 1
ATOM 660 C C . ILE A 1 84 ? -4.198 5.555 -5.601 1.00 92.19 84 ILE A C 1
ATOM 662 O O . ILE A 1 84 ? -3.850 4.994 -6.635 1.00 92.19 84 ILE A O 1
ATOM 666 N N . ARG A 1 85 ? -5.442 5.488 -5.106 1.00 91.19 85 ARG A N 1
ATOM 667 C CA . ARG A 1 85 ? -6.549 4.784 -5.766 1.00 91.19 85 ARG A CA 1
ATOM 668 C C . ARG A 1 85 ? -6.735 5.292 -7.196 1.00 91.19 85 ARG A C 1
ATOM 670 O O . ARG A 1 85 ? -6.633 4.487 -8.112 1.00 91.19 85 ARG A O 1
ATOM 677 N N . SER A 1 86 ? -6.895 6.600 -7.389 1.00 89.94 86 SER A N 1
ATOM 678 C CA . SER A 1 86 ? -7.044 7.182 -8.729 1.00 89.94 86 SER A CA 1
ATOM 679 C C . SER A 1 86 ? -5.822 6.932 -9.616 1.00 89.94 86 SER A C 1
ATOM 681 O O . SER A 1 86 ? -5.952 6.694 -10.808 1.00 89.94 86 SER A O 1
ATOM 683 N N . GLY A 1 87 ? -4.615 6.919 -9.043 1.00 87.31 87 GLY A N 1
ATOM 684 C CA . GLY A 1 87 ? -3.387 6.616 -9.784 1.00 87.31 87 GLY A CA 1
ATOM 685 C C . GLY A 1 87 ? -3.228 5.149 -10.205 1.00 87.31 87 GLY A C 1
ATOM 686 O O . GLY A 1 87 ? -2.358 4.853 -11.022 1.00 87.31 87 GLY A O 1
ATOM 687 N N . ILE A 1 88 ? -4.017 4.226 -9.644 1.00 87.31 88 ILE A N 1
ATOM 688 C CA . ILE A 1 88 ? -4.033 2.807 -10.040 1.00 87.31 88 ILE A CA 1
ATOM 689 C C . ILE A 1 88 ? -5.326 2.397 -10.746 1.00 87.31 88 ILE A C 1
ATOM 691 O O . ILE A 1 88 ? -5.443 1.238 -11.149 1.00 87.31 88 ILE A O 1
ATOM 695 N N . GLU A 1 89 ? -6.284 3.312 -10.900 1.00 82.38 89 GLU A N 1
ATOM 696 C CA . GLU A 1 89 ? -7.464 3.098 -11.733 1.00 82.38 89 GLU A CA 1
ATOM 697 C C . GLU A 1 89 ? -7.012 2.842 -13.179 1.00 82.38 89 GLU A C 1
ATOM 699 O O . GLU A 1 89 ? -6.150 3.532 -13.721 1.00 82.38 89 GLU A O 1
ATOM 704 N N . GLY A 1 90 ? -7.522 1.764 -13.778 1.00 75.56 90 GLY A N 1
ATOM 705 C CA . GLY A 1 90 ? -7.093 1.297 -15.102 1.00 75.56 90 GLY A CA 1
ATOM 706 C C . GLY A 1 90 ? -5.819 0.439 -15.124 1.00 75.56 90 GLY A C 1
ATOM 707 O O . GLY A 1 90 ? -5.455 -0.068 -16.181 1.00 75.56 90 GLY A O 1
ATOM 708 N N . ALA A 1 91 ? -5.148 0.216 -13.988 1.00 78.81 91 ALA A N 1
ATOM 709 C CA . ALA A 1 91 ? -4.058 -0.756 -13.898 1.00 78.81 91 ALA A CA 1
ATOM 710 C C . ALA A 1 91 ? -4.575 -2.140 -13.459 1.00 78.81 91 ALA A C 1
ATOM 712 O O . ALA A 1 91 ? -5.362 -2.243 -12.516 1.00 78.81 91 ALA A O 1
ATOM 713 N N . ASN A 1 92 ? -4.014 -3.229 -14.011 1.00 83.00 92 ASN A N 1
ATOM 714 C CA . ASN A 1 92 ? -4.294 -4.627 -13.596 1.00 83.00 92 ASN A CA 1
ATOM 715 C C . ASN A 1 92 ? -3.716 -4.982 -12.200 1.00 83.00 92 ASN A C 1
ATOM 717 O O . ASN A 1 92 ? -3.297 -6.111 -11.916 1.00 83.00 92 ASN A O 1
ATOM 721 N N . LEU A 1 93 ? -3.606 -3.985 -11.321 1.00 82.88 93 LEU A N 1
ATOM 722 C CA . LEU A 1 93 ? -3.160 -4.110 -9.939 1.00 82.88 93 LEU A CA 1
ATOM 723 C C . LEU A 1 93 ? -4.327 -4.451 -9.011 1.00 82.88 93 LEU A C 1
ATOM 725 O O . LEU A 1 93 ? -4.119 -5.204 -8.064 1.00 82.88 93 LEU A O 1
ATOM 729 N N . ILE A 1 94 ? -5.534 -3.952 -9.302 1.00 81.56 94 ILE A N 1
ATOM 730 C CA . ILE A 1 94 ? -6.739 -4.163 -8.480 1.00 81.56 94 ILE A CA 1
ATOM 731 C C . ILE A 1 94 ? -7.220 -5.624 -8.545 1.00 81.56 94 ILE A C 1
ATOM 733 O O . ILE A 1 94 ? -7.768 -6.129 -7.569 1.00 81.56 94 ILE A O 1
ATOM 737 N N . GLU A 1 95 ? -6.922 -6.336 -9.636 1.00 85.50 95 GLU A N 1
ATOM 738 C CA . GLU A 1 95 ? -7.205 -7.772 -9.795 1.00 85.50 95 GLU A CA 1
ATOM 739 C C . GLU A 1 95 ? -6.440 -8.663 -8.798 1.00 85.50 95 GLU A C 1
ATOM 741 O O . GLU A 1 95 ? -6.826 -9.807 -8.556 1.00 85.50 95 GLU A O 1
ATOM 746 N N . ASP A 1 96 ? -5.342 -8.179 -8.200 1.00 92.56 96 ASP A N 1
ATOM 747 C CA . ASP A 1 96 ? -4.678 -8.921 -7.126 1.00 92.56 96 ASP A CA 1
ATOM 748 C C . ASP A 1 96 ? -5.537 -8.876 -5.863 1.00 92.56 96 ASP A C 1
ATOM 750 O O . ASP A 1 96 ? -5.764 -7.812 -5.286 1.00 92.56 96 ASP A O 1
ATOM 754 N N . VAL A 1 97 ? -5.949 -10.050 -5.383 1.00 92.44 97 VAL A N 1
ATOM 755 C CA . VAL A 1 97 ? -6.819 -10.195 -4.207 1.00 92.44 97 VAL A CA 1
ATOM 756 C C . VAL A 1 97 ? -6.322 -9.423 -2.981 1.00 92.44 97 VAL A C 1
ATOM 758 O O . VAL A 1 97 ? -7.128 -8.897 -2.214 1.00 92.44 97 VAL A O 1
ATOM 761 N N . ARG A 1 98 ? -5.002 -9.295 -2.780 1.00 93.19 98 ARG A N 1
ATOM 762 C CA . ARG A 1 98 ? -4.443 -8.574 -1.625 1.00 93.19 98 ARG A CA 1
ATOM 763 C C . ARG A 1 98 ? -4.588 -7.070 -1.796 1.00 93.19 98 ARG A C 1
ATOM 765 O O . ARG A 1 98 ? -4.826 -6.379 -0.806 1.00 93.19 98 ARG A O 1
ATOM 772 N N . VAL A 1 99 ? -4.430 -6.577 -3.023 1.00 93.94 99 VAL A N 1
ATOM 773 C CA . VAL A 1 99 ? -4.642 -5.167 -3.369 1.00 93.94 99 VAL A CA 1
ATOM 774 C C . VAL A 1 99 ? -6.121 -4.835 -3.255 1.00 93.94 99 VAL A C 1
ATOM 776 O O . VAL A 1 99 ? -6.458 -3.928 -2.499 1.00 93.94 99 VAL A O 1
ATOM 779 N N . GLY A 1 100 ? -6.991 -5.612 -3.907 1.00 91.94 100 GLY A N 1
ATOM 780 C CA . GLY A 1 100 ? -8.442 -5.432 -3.846 1.00 91.94 100 GLY A CA 1
ATOM 781 C C . GLY A 1 100 ? -8.963 -5.441 -2.409 1.00 91.94 100 GLY A C 1
ATOM 782 O O . GLY A 1 100 ? -9.647 -4.511 -1.995 1.00 91.94 100 GLY A O 1
ATOM 783 N N . THR A 1 101 ? -8.540 -6.412 -1.591 1.00 93.88 101 THR A N 1
ATOM 784 C CA . THR A 1 101 ? -8.922 -6.474 -0.167 1.00 93.88 101 THR A CA 1
ATOM 785 C C . THR A 1 101 ? -8.467 -5.233 0.603 1.00 93.88 101 THR A C 1
ATOM 787 O O . THR A 1 101 ? -9.237 -4.660 1.371 1.00 93.88 101 THR A O 1
ATOM 790 N N . ALA A 1 102 ? -7.215 -4.797 0.421 1.00 94.56 102 ALA A N 1
ATOM 791 C CA . ALA A 1 102 ? -6.699 -3.622 1.122 1.00 94.56 102 ALA A CA 1
ATOM 792 C C . ALA A 1 102 ? -7.413 -2.331 0.693 1.00 94.56 102 ALA A C 1
ATOM 794 O O . ALA A 1 102 ? -7.681 -1.476 1.538 1.00 94.56 102 ALA A O 1
ATOM 795 N N . LEU A 1 103 ? -7.743 -2.214 -0.595 1.00 93.19 103 LEU A N 1
ATOM 796 C CA . LEU A 1 103 ? -8.485 -1.090 -1.150 1.00 93.19 103 LEU A CA 1
ATOM 797 C C . LEU A 1 103 ? -9.925 -1.055 -0.628 1.00 93.19 103 LEU A C 1
ATOM 799 O O . LEU A 1 103 ? -10.374 0.004 -0.203 1.00 93.19 103 LEU A O 1
ATOM 803 N N . VAL A 1 104 ? -10.624 -2.194 -0.589 1.00 92.44 104 VAL A N 1
ATOM 804 C CA . VAL A 1 104 ? -11.978 -2.292 -0.018 1.00 92.44 104 VAL A CA 1
ATOM 805 C C . VAL A 1 104 ? -11.966 -1.888 1.451 1.00 92.44 104 VAL A C 1
ATOM 807 O O . VAL A 1 104 ? -12.755 -1.039 1.844 1.00 92.44 104 VAL A O 1
ATOM 810 N N . VAL A 1 105 ? -11.031 -2.406 2.256 1.00 93.38 105 VAL A N 1
ATOM 811 C CA . VAL A 1 105 ? -10.898 -2.012 3.672 1.00 93.38 105 VAL A CA 1
ATOM 812 C C . VAL A 1 105 ? -10.692 -0.503 3.819 1.00 93.38 105 VAL A C 1
ATOM 814 O O . VAL A 1 105 ? -11.325 0.123 4.669 1.00 93.38 105 VAL A O 1
ATOM 817 N N . PHE A 1 106 ? -9.831 0.087 2.985 1.00 94.62 106 PHE A N 1
ATOM 818 C CA . PHE A 1 106 ? -9.622 1.532 2.959 1.00 94.62 106 PHE A CA 1
ATOM 819 C C . PHE A 1 106 ? -10.916 2.280 2.593 1.00 94.62 106 PHE A C 1
ATOM 821 O O . PHE A 1 106 ? -11.310 3.200 3.306 1.00 94.62 106 PHE A O 1
ATOM 828 N N . CYS A 1 107 ? -11.610 1.860 1.534 1.00 92.19 107 CYS A N 1
ATOM 829 C CA . CYS A 1 107 ? -12.835 2.512 1.072 1.00 92.19 107 CYS A CA 1
ATOM 830 C C . CYS A 1 107 ? -13.970 2.397 2.095 1.00 92.19 107 CYS A C 1
ATOM 832 O O . CYS A 1 107 ? -14.611 3.402 2.387 1.00 92.19 107 CYS A O 1
ATOM 834 N N . CYS A 1 108 ? -14.173 1.221 2.697 1.00 92.94 108 CYS A N 1
ATOM 835 C CA . CYS A 1 108 ? -15.166 1.005 3.749 1.00 92.94 108 CYS A CA 1
ATOM 836 C C . CYS A 1 108 ? -14.935 1.931 4.944 1.00 92.94 108 CYS A C 1
ATOM 838 O O . CYS A 1 108 ? -15.888 2.497 5.472 1.00 92.94 108 CYS A O 1
ATOM 840 N N . LYS A 1 109 ? -13.675 2.116 5.367 1.00 93.50 109 LYS A N 1
ATOM 841 C CA . LYS A 1 109 ? -13.358 2.971 6.518 1.00 93.50 109 LYS A CA 1
ATOM 842 C C . LYS A 1 109 ? -13.761 4.435 6.298 1.00 93.50 109 LYS A C 1
ATOM 844 O O . LYS A 1 109 ? -14.085 5.116 7.267 1.00 93.50 109 LYS A O 1
ATOM 849 N N . TYR A 1 110 ? -13.721 4.913 5.057 1.00 93.12 110 TYR A N 1
ATOM 850 C CA . TYR A 1 110 ? -13.945 6.322 4.720 1.00 93.12 110 TYR A CA 1
ATOM 851 C C . TYR A 1 110 ? -15.208 6.568 3.883 1.00 93.12 110 TYR A C 1
ATOM 853 O O . TYR A 1 110 ? -15.388 7.676 3.394 1.00 93.12 110 TYR A O 1
ATOM 861 N N . GLY A 1 111 ? -16.072 5.561 3.708 1.00 89.62 111 GLY A N 1
ATOM 862 C CA . GLY A 1 111 ? -17.322 5.695 2.949 1.00 89.62 111 GLY A CA 1
ATOM 863 C C . GLY A 1 111 ? -17.135 5.919 1.443 1.00 89.62 111 GLY A C 1
ATOM 864 O O . GLY A 1 111 ? -17.998 6.500 0.805 1.00 89.62 111 GLY A O 1
ATOM 865 N N . LEU A 1 112 ? -16.021 5.468 0.859 1.00 86.38 112 LEU A N 1
ATOM 866 C CA . LEU A 1 112 ? -15.646 5.757 -0.540 1.00 86.38 112 LEU A CA 1
ATOM 867 C C . LEU A 1 112 ? -16.102 4.684 -1.541 1.00 86.38 112 LEU A C 1
ATOM 869 O O . LEU A 1 112 ? -15.565 4.594 -2.647 1.00 86.38 112 LEU A O 1
ATOM 873 N N . LEU A 1 113 ? -17.021 3.807 -1.137 1.00 77.94 113 LEU A N 1
ATOM 874 C CA . LEU A 1 113 ? -17.508 2.722 -1.994 1.00 77.94 113 LEU A CA 1
ATOM 875 C C . LEU A 1 113 ? -18.397 3.245 -3.130 1.00 77.94 113 LEU A C 1
ATOM 877 O O . LEU A 1 113 ? -18.379 2.669 -4.208 1.00 77.94 113 LEU A O 1
ATOM 881 N N . GLU A 1 114 ? -19.114 4.349 -2.911 1.00 66.56 114 GLU A N 1
ATOM 882 C CA . GLU A 1 114 ? -20.041 4.927 -3.897 1.00 66.56 114 GLU A CA 1
ATOM 883 C C . GLU A 1 114 ? -19.350 5.817 -4.944 1.00 66.56 114 GLU A C 1
ATOM 885 O O . GLU A 1 114 ? -19.909 6.070 -6.002 1.00 66.56 114 GLU A O 1
ATOM 890 N N . GLU A 1 115 ? -18.100 6.228 -4.704 1.00 57.19 115 GLU A N 1
ATOM 891 C CA . GLU A 1 115 ? -17.260 6.925 -5.696 1.00 57.19 115 GLU A CA 1
ATOM 892 C C . GLU A 1 115 ? -16.652 5.948 -6.734 1.00 57.19 115 GLU A C 1
ATOM 894 O O . GLU A 1 115 ? -15.801 6.330 -7.531 1.00 57.19 115 GLU A O 1
ATOM 899 N N . ALA A 1 116 ? -17.004 4.656 -6.687 1.00 48.53 116 ALA A N 1
ATOM 900 C CA . ALA A 1 116 ? -16.587 3.634 -7.649 1.00 48.53 116 ALA A CA 1
ATOM 901 C C . ALA A 1 116 ? -17.684 3.403 -8.704 1.00 48.53 116 ALA A C 1
ATOM 903 O O . ALA A 1 116 ? -18.331 2.358 -8.691 1.00 48.53 116 ALA A O 1
ATOM 904 N N . ASN A 1 117 ? -17.917 4.377 -9.584 1.00 34.84 117 ASN A N 1
ATOM 905 C CA . ASN A 1 117 ? -18.784 4.207 -10.753 1.00 34.84 117 ASN A CA 1
ATOM 906 C C . ASN A 1 117 ? -18.184 4.887 -11.981 1.00 34.84 117 ASN A C 1
ATOM 908 O O . ASN A 1 117 ? -17.793 6.067 -11.849 1.00 34.84 117 ASN A O 1
#

pLDDT: mean 80.67, std 20.03, range [32.91, 97.0]